Protein AF-A0A2R6C5P1-F1 (afdb_monomer_lite)

Radius of gyration: 20.77 Å; chains: 1; bounding box: 45×16×62 Å

Foldseek 3Di:
DPPVVVVVVVLVVLVVVLVVLVVVLVVLVVVLVVLVVCLVPLLPDQADPPPRHGDDPVNNVVSVVVSVVVNVVSVVSNVVSVVVSVVSVVVD

Structure (mmCIF, N/CA/C/O backbone):
data_AF-A0A2R6C5P1-F1
#
_entry.id   AF-A0A2R6C5P1-F1
#
loop_
_atom_site.group_PDB
_atom_site.id
_atom_site.type_symbol
_atom_site.label_atom_id
_atom_site.label_alt_id
_atom_site.label_comp_id
_atom_site.label_asym_id
_atom_site.label_entity_id
_atom_site.label_seq_id
_atom_site.pdbx_PDB_ins_code
_atom_site.Cartn_x
_atom_site.Cartn_y
_atom_site.Cartn_z
_atom_site.occupancy
_atom_site.B_iso_or_equiv
_atom_site.auth_seq_id
_atom_site.auth_comp_id
_atom_site.auth_asym_id
_atom_site.auth_atom_id
_atom_site.pdbx_PDB_model_num
ATOM 1 N N . MET A 1 1 ? -21.839 -6.325 40.736 1.00 56.31 1 MET A N 1
ATOM 2 C CA . MET A 1 1 ? -20.877 -5.271 40.343 1.00 56.31 1 MET A CA 1
ATOM 3 C C . MET A 1 1 ? -19.914 -5.678 39.213 1.00 56.31 1 MET A C 1
ATOM 5 O O . MET A 1 1 ? -19.150 -4.829 38.796 1.00 56.31 1 MET A O 1
ATOM 9 N N . ASN A 1 2 ? -19.973 -6.894 38.641 1.00 69.81 2 ASN A N 1
ATOM 10 C CA . ASN A 1 2 ? -18.993 -7.348 37.631 1.00 69.81 2 ASN A CA 1
ATOM 11 C C . ASN A 1 2 ? -19.262 -6.907 36.177 1.00 69.81 2 ASN A C 1
ATOM 13 O O . ASN A 1 2 ? -18.333 -6.849 35.381 1.00 69.81 2 ASN A O 1
ATOM 17 N N . ASN A 1 3 ? -20.514 -6.629 35.797 1.00 74.88 3 ASN A N 1
ATOM 18 C CA . ASN A 1 3 ? -20.857 -6.443 34.379 1.00 74.88 3 ASN A CA 1
ATOM 19 C C . ASN A 1 3 ? -20.315 -5.124 33.804 1.00 74.88 3 ASN A C 1
ATOM 21 O O . ASN A 1 3 ? -19.765 -5.112 32.707 1.00 74.88 3 ASN A O 1
ATOM 25 N N . ASP A 1 4 ? -20.387 -4.036 34.574 1.00 84.00 4 ASP A N 1
ATOM 26 C CA . ASP A 1 4 ? -19.894 -2.721 34.144 1.00 84.00 4 ASP A CA 1
ATOM 27 C C . ASP A 1 4 ? -18.376 -2.703 33.932 1.00 84.00 4 ASP A C 1
ATOM 29 O O . ASP A 1 4 ? -17.877 -2.010 33.049 1.00 84.00 4 ASP A O 1
ATOM 33 N N . GLU A 1 5 ? -17.628 -3.474 34.721 1.00 89.12 5 GLU A N 1
ATOM 34 C CA . GLU A 1 5 ? -16.171 -3.557 34.608 1.00 89.12 5 GLU A CA 1
ATOM 35 C C . GLU A 1 5 ? -15.745 -4.387 33.389 1.00 89.12 5 GLU A C 1
ATOM 37 O O . GLU A 1 5 ? -14.843 -3.990 32.650 1.00 89.12 5 GLU A O 1
ATOM 42 N N . HIS A 1 6 ? -16.469 -5.472 33.097 1.00 88.00 6 HIS A N 1
ATOM 43 C CA . HIS A 1 6 ? -16.291 -6.238 31.863 1.00 88.00 6 HIS A CA 1
ATOM 44 C C . HIS A 1 6 ? -16.610 -5.415 30.606 1.00 88.00 6 HIS A C 1
ATOM 46 O O . HIS A 1 6 ? -15.851 -5.467 29.637 1.00 88.00 6 HIS A O 1
ATOM 52 N N . VAL A 1 7 ? -17.693 -4.629 30.621 1.00 90.69 7 VAL A N 1
ATOM 53 C CA . VAL A 1 7 ? -18.065 -3.751 29.497 1.00 90.69 7 VAL A CA 1
ATOM 54 C C . VAL A 1 7 ? -17.021 -2.653 29.288 1.00 90.69 7 VAL A C 1
ATOM 56 O O . VAL A 1 7 ? -16.597 -2.422 28.157 1.00 90.69 7 VAL A O 1
ATOM 59 N N . LYS A 1 8 ? -16.543 -2.016 30.366 1.00 92.19 8 LYS A N 1
ATOM 60 C CA . LYS A 1 8 ? -15.470 -1.010 30.288 1.00 92.19 8 LYS A CA 1
ATOM 61 C C . LYS A 1 8 ? -14.194 -1.583 29.685 1.00 92.19 8 LYS A C 1
ATOM 63 O O . LYS A 1 8 ? -13.655 -0.993 28.754 1.00 92.19 8 LYS A O 1
ATOM 68 N N . LYS A 1 9 ? -13.759 -2.755 30.154 1.00 94.06 9 LYS A N 1
ATOM 69 C CA . LYS A 1 9 ? -12.568 -3.421 29.622 1.00 94.06 9 LYS A CA 1
ATOM 70 C C . LYS A 1 9 ? -12.720 -3.759 28.137 1.00 94.06 9 LYS A C 1
ATOM 72 O O . LYS A 1 9 ? -11.821 -3.477 27.354 1.00 94.06 9 LYS A O 1
ATOM 77 N N . ARG A 1 10 ? -13.878 -4.289 27.725 1.00 93.31 10 ARG A N 1
ATOM 78 C CA . ARG A 1 10 ? -14.147 -4.587 26.308 1.00 93.31 10 ARG A CA 1
ATOM 79 C C . ARG A 1 10 ? -14.090 -3.329 25.436 1.00 93.31 10 ARG A C 1
ATOM 81 O O . ARG A 1 10 ? -13.526 -3.384 24.349 1.00 93.31 10 ARG A O 1
ATOM 88 N N . LEU A 1 11 ? -14.631 -2.204 25.907 1.00 94.25 11 LEU A N 1
ATOM 89 C CA . LEU A 1 11 ? -14.549 -0.923 25.197 1.00 94.25 11 LEU A CA 1
ATOM 90 C C . LEU A 1 11 ? -13.109 -0.404 25.086 1.00 94.25 11 LEU A C 1
ATOM 92 O O . LEU A 1 11 ? -12.733 0.150 24.054 1.00 94.25 11 LEU A O 1
ATOM 96 N N . GLU A 1 12 ? -12.295 -0.566 26.129 1.00 95.19 12 GLU A N 1
ATOM 97 C CA . GLU A 1 12 ? -10.873 -0.205 26.099 1.00 95.19 12 GLU A CA 1
ATOM 98 C C . GLU A 1 12 ? -10.093 -1.057 25.091 1.00 95.19 12 GLU A C 1
ATOM 100 O O . GLU A 1 12 ? -9.341 -0.503 24.284 1.00 95.19 12 GLU A O 1
ATOM 105 N N . ASP A 1 13 ? -10.338 -2.369 25.075 1.00 95.56 13 ASP A N 1
ATOM 106 C CA . ASP A 1 13 ? -9.729 -3.300 24.122 1.00 95.56 13 ASP A CA 1
ATOM 107 C C . ASP A 1 13 ? -10.109 -2.939 22.672 1.00 95.56 13 ASP A C 1
ATOM 109 O O . ASP A 1 13 ? -9.232 -2.809 21.814 1.00 95.56 13 ASP A O 1
ATOM 113 N N . LEU A 1 14 ? -11.397 -2.681 22.401 1.00 95.12 14 LEU A N 1
ATOM 114 C CA . LEU A 1 14 ? -11.884 -2.272 21.074 1.00 95.12 14 LEU A CA 1
ATOM 115 C C . LEU A 1 14 ? -11.254 -0.951 20.607 1.00 95.12 14 LEU A C 1
ATOM 117 O O . LEU A 1 14 ? -10.836 -0.823 19.456 1.00 95.12 14 LEU A O 1
ATOM 121 N N . ARG A 1 15 ? -11.119 0.034 21.504 1.00 95.06 15 ARG A N 1
ATOM 122 C CA . ARG A 1 15 ? -10.455 1.313 21.195 1.00 95.06 15 ARG A CA 1
ATOM 123 C C . ARG A 1 15 ? -8.969 1.136 20.894 1.00 95.06 15 ARG A C 1
ATOM 125 O O . ARG A 1 15 ? -8.440 1.815 20.008 1.00 95.06 15 ARG A O 1
ATOM 132 N N . ALA A 1 16 ? -8.287 0.254 21.622 1.00 96.38 16 ALA A N 1
ATOM 133 C CA . ALA A 1 16 ? -6.885 -0.059 21.370 1.00 96.38 16 ALA A CA 1
ATOM 134 C C . ALA A 1 16 ? -6.706 -0.716 19.993 1.00 96.38 16 ALA A C 1
ATOM 136 O O . ALA A 1 16 ? -5.819 -0.318 19.231 1.00 96.38 16 ALA A O 1
ATOM 137 N N . GLU A 1 17 ? -7.590 -1.651 19.645 1.00 96.50 17 GLU A N 1
ATOM 138 C CA . GLU A 1 17 ? -7.585 -2.316 18.345 1.00 96.50 17 GLU A CA 1
ATOM 139 C C . GLU A 1 17 ? -7.862 -1.332 17.199 1.00 96.50 17 GLU A C 1
ATOM 141 O O . GLU A 1 17 ? -7.119 -1.299 16.216 1.00 96.50 17 GLU A O 1
ATOM 146 N N . LEU A 1 18 ? -8.847 -0.443 17.354 1.00 96.00 18 LEU A N 1
ATOM 147 C CA . LEU A 1 18 ? -9.169 0.596 16.371 1.00 96.00 18 LEU A CA 1
ATOM 148 C C . LEU A 1 18 ? -7.970 1.526 16.121 1.00 96.00 18 LEU A C 1
ATOM 150 O O . LEU A 1 18 ? -7.618 1.811 14.973 1.00 96.00 18 LEU A O 1
ATOM 154 N N . LYS A 1 19 ? -7.264 1.937 17.182 1.00 97.00 19 LYS A N 1
ATOM 155 C CA . LYS A 1 19 ? -6.033 2.739 17.069 1.00 97.00 19 LYS A CA 1
ATOM 156 C C . LYS A 1 19 ? -4.929 1.999 16.308 1.00 97.00 19 LYS A C 1
ATOM 158 O O . LYS A 1 19 ? -4.194 2.616 15.525 1.00 97.00 19 LYS A O 1
ATOM 163 N N . GLN A 1 20 ? -4.789 0.696 16.536 1.00 97.81 20 GLN A N 1
ATOM 164 C CA . GLN A 1 20 ? -3.810 -0.132 15.838 1.00 97.81 20 GLN A CA 1
ATOM 165 C C . GLN A 1 20 ? -4.140 -0.236 14.345 1.00 97.81 20 GLN A C 1
ATOM 167 O O . GLN A 1 20 ? -3.262 0.009 13.516 1.00 97.81 20 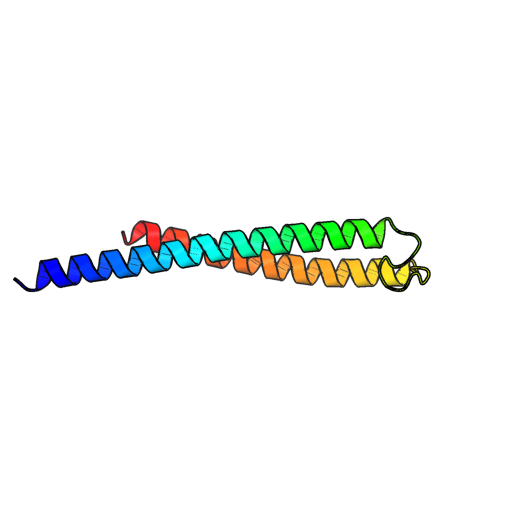GLN A O 1
ATOM 172 N N . VAL A 1 21 ? -5.401 -0.510 14.004 1.00 97.44 21 VAL A N 1
ATOM 173 C CA . VAL A 1 21 ? -5.872 -0.602 12.614 1.00 97.44 21 VAL A CA 1
ATOM 174 C C . VAL A 1 21 ? -5.706 0.733 11.881 1.00 97.44 21 VAL A C 1
ATOM 176 O O . VAL A 1 21 ? -5.135 0.771 10.791 1.00 97.44 21 VAL A O 1
ATOM 179 N N . GLY A 1 22 ? -6.087 1.856 12.497 1.00 97.50 22 GLY A N 1
ATOM 180 C CA . GLY A 1 22 ? -5.880 3.186 11.907 1.00 97.50 22 GLY A CA 1
ATOM 181 C C . GLY A 1 22 ? -4.399 3.497 11.637 1.00 97.50 22 GLY A C 1
ATOM 182 O O . GLY A 1 22 ? -4.033 4.085 10.610 1.00 97.50 22 GLY A O 1
ATOM 183 N N . SER A 1 23 ? -3.513 3.039 12.527 1.00 97.81 23 SER A N 1
ATOM 184 C CA . SER A 1 23 ? -2.062 3.156 12.345 1.00 97.81 23 SER A CA 1
ATOM 185 C C . SER A 1 23 ? -1.554 2.287 11.189 1.00 97.81 23 SER A C 1
ATOM 187 O O . SER A 1 23 ? -0.681 2.718 10.431 1.00 97.81 23 SER A O 1
ATOM 189 N N . GLU A 1 24 ? -2.101 1.083 11.024 1.00 97.81 24 GLU A N 1
ATOM 190 C CA . GLU A 1 24 ? -1.778 0.183 9.913 1.00 97.81 24 GLU A CA 1
ATOM 191 C C . GLU A 1 24 ? -2.198 0.774 8.562 1.00 97.81 24 GLU A C 1
ATOM 193 O O . GLU A 1 24 ? -1.372 0.855 7.652 1.00 97.81 24 GLU A O 1
ATOM 198 N N . ILE A 1 25 ? -3.423 1.294 8.449 1.00 98.06 25 ILE A N 1
ATOM 199 C CA . ILE A 1 25 ? -3.912 1.971 7.234 1.00 98.06 25 ILE A CA 1
ATOM 200 C C . ILE A 1 25 ? -2.980 3.125 6.848 1.00 98.06 25 ILE A C 1
ATOM 202 O O . ILE A 1 25 ? -2.620 3.292 5.679 1.00 98.06 25 ILE A O 1
ATOM 206 N N . THR A 1 26 ? -2.545 3.914 7.832 1.00 98.06 26 THR A N 1
ATOM 207 C CA . THR A 1 26 ? -1.627 5.037 7.603 1.00 98.06 26 THR A CA 1
ATOM 208 C C . THR A 1 26 ? -0.275 4.568 7.058 1.00 98.06 26 THR A C 1
ATOM 210 O O . THR A 1 26 ? 0.252 5.177 6.118 1.00 98.06 26 THR A O 1
ATOM 213 N N . LYS A 1 27 ? 0.276 3.473 7.601 1.00 98.12 27 LYS A N 1
ATOM 214 C CA . LYS A 1 27 ? 1.520 2.855 7.111 1.00 98.12 27 LYS A CA 1
ATOM 215 C C . LYS A 1 27 ? 1.360 2.334 5.684 1.00 98.12 27 LYS A C 1
ATOM 217 O O . LYS A 1 27 ? 2.149 2.708 4.822 1.00 98.12 27 LYS A O 1
ATOM 222 N N . LEU A 1 28 ? 0.293 1.588 5.408 1.00 98.19 28 LEU A N 1
ATOM 223 C CA . LEU A 1 28 ? -0.003 1.053 4.076 1.00 98.19 28 LEU A CA 1
ATOM 224 C C . LEU A 1 28 ? -0.125 2.157 3.020 1.00 98.19 28 LEU A C 1
ATOM 226 O O . LEU A 1 28 ? 0.453 2.063 1.940 1.00 98.19 28 LEU A O 1
ATOM 230 N N . ARG A 1 29 ? -0.814 3.259 3.338 1.00 97.81 29 ARG A N 1
ATOM 231 C CA . ARG A 1 29 ? -0.911 4.418 2.433 1.00 97.81 29 ARG A CA 1
ATOM 232 C C . ARG A 1 29 ? 0.440 5.094 2.201 1.00 97.81 29 ARG A C 1
ATOM 234 O O . ARG A 1 29 ? 0.669 5.660 1.132 1.00 97.81 29 ARG A O 1
ATOM 241 N N . ARG A 1 30 ? 1.337 5.086 3.192 1.00 97.75 30 ARG A N 1
ATOM 242 C CA . ARG A 1 30 ? 2.706 5.593 3.024 1.00 97.75 30 ARG A CA 1
ATOM 243 C C . ARG A 1 30 ? 3.512 4.687 2.096 1.00 97.75 30 ARG A C 1
ATOM 245 O O . ARG A 1 30 ? 4.116 5.221 1.169 1.00 97.75 30 ARG A O 1
ATOM 252 N N . GLU A 1 31 ? 3.467 3.373 2.313 1.00 96.94 31 GLU A N 1
ATOM 253 C CA . GLU A 1 31 ? 4.0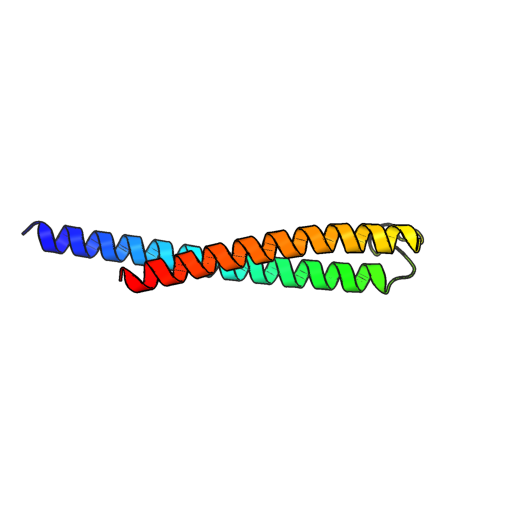95 2.365 1.445 1.00 96.94 31 GLU A CA 1
ATOM 254 C C . GLU A 1 31 ? 3.607 2.521 -0.003 1.00 96.94 31 GLU A C 1
ATOM 256 O O . GLU A 1 31 ? 4.419 2.649 -0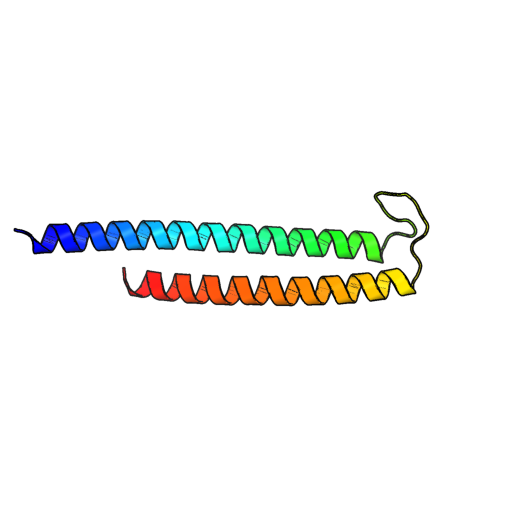.914 1.00 96.94 31 GLU A O 1
ATOM 261 N N . GLN A 1 32 ? 2.292 2.660 -0.214 1.00 97.38 32 GLN A N 1
ATOM 262 C CA . GLN A 1 32 ? 1.704 2.886 -1.539 1.00 97.38 32 GLN A CA 1
ATOM 263 C C . GLN A 1 32 ? 2.302 4.117 -2.243 1.00 97.38 32 GLN A C 1
ATOM 265 O O . GLN A 1 32 ? 2.682 4.058 -3.413 1.00 97.38 32 GLN A O 1
ATOM 270 N N . ARG A 1 33 ? 2.414 5.251 -1.534 1.00 97.25 33 ARG A N 1
ATOM 271 C CA . ARG A 1 33 ? 3.002 6.482 -2.092 1.00 97.25 33 ARG A CA 1
ATOM 272 C C . ARG A 1 33 ? 4.483 6.323 -2.415 1.00 97.25 33 ARG A C 1
ATOM 274 O O . ARG A 1 33 ? 4.960 6.924 -3.371 1.00 97.25 33 ARG A O 1
ATOM 281 N N . GLU A 1 34 ? 5.213 5.572 -1.603 1.00 95.62 34 GLU A N 1
ATOM 282 C CA . GLU A 1 34 ? 6.634 5.312 -1.818 1.00 95.62 34 GLU A CA 1
ATOM 283 C C . GLU A 1 34 ? 6.867 4.421 -3.032 1.00 95.62 34 GLU A C 1
ATOM 285 O O . GLU A 1 34 ? 7.642 4.791 -3.909 1.00 95.62 34 GLU A O 1
ATOM 290 N N . CYS A 1 35 ? 6.102 3.335 -3.156 1.00 94.94 35 CYS A N 1
ATOM 291 C CA . CYS A 1 35 ? 6.093 2.502 -4.351 1.00 94.94 35 CYS A CA 1
ATOM 292 C C . CYS A 1 35 ? 5.804 3.327 -5.611 1.00 94.94 35 CYS A C 1
ATOM 294 O O . CYS A 1 35 ? 6.493 3.174 -6.617 1.00 94.94 35 CYS A O 1
ATOM 296 N N . LYS A 1 36 ? 4.843 4.257 -5.548 1.00 96.25 36 LYS A N 1
ATOM 297 C CA . LYS A 1 36 ? 4.518 5.130 -6.686 1.00 96.25 36 LYS A CA 1
ATOM 298 C C . LYS A 1 36 ? 5.684 6.015 -7.087 1.00 96.25 36 LYS A C 1
ATOM 300 O O . LYS A 1 36 ? 6.060 6.020 -8.251 1.00 96.25 36 LYS A O 1
ATOM 305 N N . ARG A 1 37 ? 6.305 6.689 -6.119 1.00 95.69 37 ARG A N 1
ATOM 306 C CA . ARG A 1 37 ? 7.490 7.511 -6.387 1.00 95.69 37 ARG A CA 1
ATOM 307 C C . ARG A 1 37 ? 8.626 6.693 -6.996 1.00 95.69 37 ARG A C 1
ATOM 309 O O . ARG A 1 37 ? 9.252 7.153 -7.942 1.00 95.69 37 ARG A O 1
ATOM 316 N N . ASN A 1 38 ? 8.876 5.488 -6.487 1.00 93.88 38 ASN A N 1
ATOM 317 C CA . ASN A 1 38 ? 9.942 4.630 -7.006 1.00 93.88 38 ASN A CA 1
ATOM 318 C C . ASN A 1 38 ? 9.673 4.213 -8.459 1.00 93.88 38 ASN A C 1
ATOM 320 O O . ASN A 1 38 ? 10.585 4.248 -9.282 1.00 93.88 38 ASN A O 1
ATOM 324 N N . LEU A 1 39 ? 8.418 3.891 -8.789 1.00 96.25 39 LEU A N 1
ATOM 325 C CA . LEU A 1 39 ? 8.001 3.620 -10.163 1.00 96.25 39 LEU A CA 1
ATOM 326 C C . LEU A 1 39 ? 8.204 4.829 -11.076 1.00 96.25 39 LEU A C 1
ATOM 328 O O . LEU A 1 39 ? 8.838 4.692 -12.121 1.00 96.25 39 LEU A O 1
ATOM 332 N N . ASP A 1 40 ? 7.740 6.005 -10.655 1.00 96.38 40 ASP A N 1
ATOM 333 C CA . ASP A 1 40 ? 7.877 7.240 -11.431 1.00 96.38 40 ASP A CA 1
ATOM 334 C C . ASP A 1 40 ? 9.359 7.552 -11.719 1.00 96.38 40 ASP A C 1
ATOM 336 O O . ASP A 1 40 ? 9.719 7.901 -12.846 1.00 96.38 40 ASP A O 1
ATOM 340 N N . VAL A 1 41 ? 10.245 7.351 -10.735 1.00 95.56 41 VAL A N 1
ATOM 341 C CA . VAL A 1 41 ? 11.699 7.520 -10.894 1.00 95.56 41 VAL A CA 1
ATOM 342 C C . VAL A 1 41 ? 12.271 6.525 -11.902 1.00 95.56 41 VAL A C 1
ATOM 344 O O . VAL A 1 41 ? 12.974 6.936 -12.822 1.00 95.56 41 VAL A O 1
ATOM 347 N N . VAL A 1 42 ? 11.984 5.227 -11.773 1.00 94.88 42 VAL A N 1
ATOM 348 C CA . VAL A 1 42 ? 12.558 4.199 -12.662 1.00 94.88 42 VAL A CA 1
ATOM 349 C C . VAL A 1 42 ? 12.078 4.370 -14.104 1.00 94.88 42 VAL A C 1
ATOM 351 O O . VAL A 1 42 ? 12.878 4.276 -15.037 1.00 94.88 42 VAL A O 1
ATOM 354 N N . VAL A 1 43 ? 10.792 4.660 -14.310 1.00 94.69 43 VAL A N 1
ATOM 355 C CA . VAL A 1 43 ? 10.219 4.802 -15.657 1.00 94.69 43 VAL A CA 1
ATOM 356 C C . VAL A 1 43 ? 10.767 6.047 -16.361 1.00 94.69 43 VAL A C 1
ATOM 358 O O . VAL A 1 43 ? 11.106 5.976 -17.546 1.00 94.69 43 VAL A O 1
ATOM 361 N N . SER A 1 44 ? 10.932 7.160 -15.639 1.00 94.81 44 SER A N 1
ATOM 362 C CA . SER A 1 44 ? 11.433 8.424 -16.202 1.00 94.81 44 SER A CA 1
ATOM 363 C C . SER A 1 44 ? 12.957 8.486 -16.363 1.00 94.81 44 SER A C 1
ATOM 365 O O . SER A 1 44 ? 13.452 9.239 -17.200 1.00 94.81 44 SER A O 1
ATOM 367 N N . SER A 1 45 ? 13.718 7.682 -15.617 1.00 95.25 45 SER A N 1
ATOM 368 C CA . SER A 1 45 ? 15.184 7.754 -15.621 1.00 95.25 45 SER A CA 1
ATOM 369 C C . SER A 1 45 ? 15.813 6.993 -16.788 1.00 95.25 45 SER A C 1
ATOM 371 O O . SER A 1 45 ? 15.384 5.897 -17.141 1.00 95.25 45 SER A O 1
ATOM 373 N N . ALA A 1 46 ? 16.879 7.536 -17.378 1.00 95.31 46 ALA A N 1
ATOM 374 C CA . ALA A 1 46 ? 17.709 6.801 -18.341 1.00 95.31 46 ALA A CA 1
ATOM 375 C C . ALA A 1 46 ? 18.643 5.781 -17.654 1.00 95.31 46 ALA A C 1
ATOM 377 O O . ALA A 1 46 ? 19.010 4.772 -18.252 1.00 95.31 46 ALA A O 1
ATOM 378 N N . TYR A 1 47 ? 18.988 6.028 -16.387 1.00 96.62 47 TYR A N 1
ATOM 379 C CA . TYR A 1 47 ? 19.905 5.221 -15.583 1.00 96.62 47 TYR A CA 1
ATOM 380 C C . TYR A 1 47 ? 19.270 4.839 -14.245 1.00 96.62 47 TYR A C 1
ATOM 382 O O . TYR A 1 47 ? 18.414 5.553 -13.725 1.00 96.62 47 TYR A O 1
ATOM 390 N N . CYS A 1 48 ? 19.701 3.719 -13.672 1.00 93.50 48 CYS A N 1
ATOM 391 C CA . CYS A 1 48 ? 19.271 3.279 -12.355 1.00 93.50 48 CYS A CA 1
ATOM 392 C C . CYS A 1 48 ? 19.740 4.288 -11.292 1.00 93.50 48 CYS A C 1
ATOM 394 O O . CYS A 1 48 ? 20.938 4.573 -11.235 1.00 93.50 48 CYS A O 1
ATOM 396 N N . PRO A 1 49 ? 18.859 4.778 -10.400 1.00 91.50 49 PRO A N 1
ATOM 397 C CA . PRO A 1 49 ? 19.225 5.775 -9.389 1.00 91.50 49 PRO A CA 1
ATOM 398 C C . PRO A 1 49 ? 20.189 5.246 -8.313 1.00 91.50 49 PRO A C 1
ATOM 400 O O . PRO A 1 49 ? 20.685 6.028 -7.510 1.00 91.50 49 PRO A O 1
ATOM 403 N N . VAL A 1 50 ? 20.443 3.932 -8.275 1.00 93.06 50 VAL A N 1
ATOM 404 C CA . VAL A 1 50 ? 21.305 3.287 -7.273 1.00 93.06 50 VAL A CA 1
ATOM 405 C C . VAL A 1 50 ? 22.657 2.897 -7.862 1.00 93.06 50 VAL A C 1
ATOM 407 O O . VAL A 1 50 ? 23.693 3.286 -7.337 1.00 93.06 50 VAL A O 1
ATOM 410 N N . CYS A 1 51 ? 22.663 2.124 -8.951 1.00 95.25 51 CYS A N 1
ATOM 411 C CA . CYS A 1 51 ? 23.898 1.594 -9.537 1.00 95.25 51 CYS A CA 1
ATOM 412 C C . CYS A 1 51 ? 24.385 2.364 -10.772 1.00 95.25 51 CYS A C 1
ATOM 414 O O . CYS A 1 51 ? 25.418 2.004 -11.330 1.00 95.25 51 CYS A O 1
ATOM 416 N N . LEU A 1 52 ? 23.647 3.389 -11.217 1.00 95.56 52 LEU A N 1
ATOM 417 C CA . LEU A 1 52 ? 23.961 4.231 -12.381 1.00 95.56 52 LEU A CA 1
ATOM 418 C C . LEU A 1 52 ? 24.095 3.474 -13.713 1.00 95.56 52 LEU A C 1
ATOM 420 O O . LEU A 1 52 ? 24.566 4.032 -14.701 1.00 95.56 52 LEU A O 1
ATOM 424 N N . GLN A 1 53 ? 23.652 2.218 -13.774 1.00 95.81 53 GLN A N 1
ATOM 425 C CA . GLN A 1 53 ? 23.616 1.460 -15.021 1.00 95.81 53 GLN A CA 1
ATOM 426 C C . GLN A 1 53 ? 22.443 1.909 -15.903 1.00 95.81 53 GLN A C 1
ATOM 428 O O . GLN A 1 53 ? 21.395 2.278 -15.363 1.00 95.81 53 GLN A O 1
ATOM 433 N N . PRO A 1 54 ? 22.579 1.875 -17.242 1.00 97.31 54 PRO A N 1
ATOM 434 C CA . PRO A 1 54 ? 21.480 2.182 -18.150 1.00 97.31 54 PRO A CA 1
ATOM 435 C C . PRO A 1 54 ? 20.261 1.295 -17.881 1.00 97.31 54 PRO A C 1
ATOM 437 O O . PRO A 1 54 ? 20.391 0.083 -17.711 1.00 97.31 54 PRO A O 1
ATOM 440 N N . LEU A 1 55 ? 19.072 1.893 -17.872 1.00 96.56 55 LEU A N 1
ATOM 441 C CA . LEU A 1 55 ? 17.816 1.156 -17.755 1.00 96.56 55 LEU A CA 1
ATOM 442 C C . LEU A 1 55 ? 17.303 0.808 -19.148 1.00 96.56 55 LEU A C 1
ATOM 444 O O . LEU A 1 55 ? 16.931 1.697 -19.918 1.00 96.56 55 LEU A O 1
ATOM 448 N N . SER A 1 56 ? 17.248 -0.487 -19.461 1.00 96.62 56 SER A N 1
ATOM 449 C CA . SER A 1 56 ? 16.610 -0.949 -20.691 1.00 96.62 56 SER A CA 1
ATOM 450 C C . SER A 1 56 ? 15.097 -0.729 -20.633 1.00 96.62 56 SER A C 1
ATOM 452 O O . SER A 1 56 ? 14.484 -0.688 -19.563 1.00 96.62 56 SER A O 1
ATOM 454 N N . LEU A 1 57 ? 14.479 -0.598 -21.807 1.00 96.19 57 LEU A N 1
ATOM 455 C CA . LEU A 1 57 ? 13.026 -0.483 -21.908 1.00 96.19 57 LEU A CA 1
ATOM 456 C C . LEU A 1 57 ? 12.325 -1.745 -21.373 1.00 96.19 57 LEU A C 1
ATOM 458 O O . LEU A 1 57 ? 11.345 -1.636 -20.643 1.00 96.19 57 LEU A O 1
ATOM 462 N N . GLU A 1 58 ? 12.872 -2.923 -21.674 1.00 96.94 58 GLU A N 1
ATOM 463 C CA . GLU A 1 58 ? 12.401 -4.213 -21.155 1.00 96.94 58 GLU A CA 1
ATOM 464 C C . GLU A 1 58 ? 12.401 -4.245 -19.621 1.00 96.94 58 GLU A C 1
ATOM 466 O O . GLU A 1 58 ? 11.376 -4.540 -19.008 1.00 96.94 58 GLU A O 1
ATOM 471 N N . TYR A 1 59 ? 13.498 -3.816 -18.988 1.00 95.62 59 TYR A N 1
ATOM 472 C CA . TYR A 1 59 ? 13.581 -3.747 -17.531 1.00 95.62 59 TYR A CA 1
ATOM 473 C C . TYR A 1 59 ? 12.518 -2.815 -16.938 1.00 95.62 59 TYR A C 1
ATOM 475 O O . TYR A 1 59 ? 11.921 -3.127 -15.908 1.00 95.62 59 TYR A O 1
ATOM 483 N N . LYS A 1 60 ? 12.251 -1.670 -17.578 1.00 95.94 60 LYS A N 1
ATOM 484 C CA . LYS A 1 60 ? 11.213 -0.736 -17.115 1.00 95.94 60 LYS A CA 1
ATOM 485 C C . LYS A 1 60 ? 9.817 -1.355 -17.171 1.00 95.94 60 LYS A C 1
ATOM 487 O O . LYS A 1 60 ? 9.030 -1.115 -16.253 1.00 95.94 60 LYS A O 1
ATOM 492 N N . TYR A 1 61 ? 9.513 -2.152 -18.195 1.00 97.25 61 TYR A N 1
ATOM 493 C CA . TYR A 1 61 ? 8.248 -2.884 -18.270 1.00 97.25 61 TYR A CA 1
ATOM 494 C C . TYR A 1 61 ? 8.149 -3.942 -17.172 1.00 97.25 61 TYR A C 1
ATOM 496 O O . TYR A 1 61 ? 7.193 -3.916 -16.399 1.00 97.25 61 TYR A O 1
ATOM 504 N N . GLU A 1 62 ? 9.174 -4.782 -17.004 1.00 96.81 62 GLU A N 1
ATOM 505 C CA . GLU A 1 62 ? 9.184 -5.780 -15.929 1.00 96.81 62 GLU A CA 1
ATOM 506 C C . GLU A 1 62 ? 9.052 -5.152 -14.539 1.00 96.81 62 GLU A C 1
ATOM 508 O O . GLU A 1 62 ? 8.351 -5.669 -13.665 1.00 96.81 62 GLU A O 1
ATOM 513 N N . TYR A 1 63 ? 9.752 -4.039 -14.307 1.00 95.56 63 TYR A N 1
ATOM 514 C CA . TYR A 1 63 ? 9.664 -3.299 -13.058 1.00 95.56 63 TYR A CA 1
ATOM 515 C C . TYR A 1 63 ? 8.242 -2.773 -12.845 1.00 95.56 63 TYR A C 1
ATOM 517 O O . TYR A 1 63 ? 7.692 -2.927 -11.758 1.00 95.56 63 TYR A O 1
ATOM 525 N N . SER A 1 64 ? 7.617 -2.219 -13.885 1.00 96.50 64 SER A N 1
ATOM 526 C CA . SER A 1 64 ? 6.236 -1.727 -13.827 1.00 96.50 64 SER A CA 1
ATOM 527 C C . SER A 1 64 ? 5.244 -2.835 -13.470 1.00 96.50 64 SER A C 1
ATOM 529 O O . SER A 1 64 ?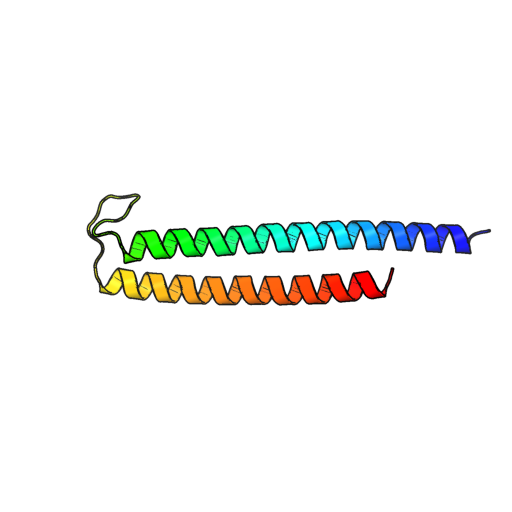 4.399 -2.632 -12.598 1.00 96.50 64 SER A O 1
ATOM 531 N N . ASP A 1 65 ? 5.392 -4.027 -14.049 1.00 97.06 65 ASP A N 1
ATOM 532 C CA . ASP A 1 65 ? 4.534 -5.178 -13.748 1.00 97.06 65 ASP A CA 1
ATOM 533 C C . ASP A 1 65 ? 4.708 -5.672 -12.307 1.00 97.06 65 ASP A C 1
ATOM 535 O O . ASP A 1 65 ? 3.723 -5.918 -11.596 1.00 97.06 65 ASP A O 1
ATOM 539 N N . LYS A 1 66 ? 5.960 -5.755 -11.834 1.00 96.56 66 LYS A N 1
ATOM 540 C CA . LYS A 1 66 ? 6.278 -6.090 -10.435 1.00 96.56 66 LYS A CA 1
ATOM 541 C C . LYS A 1 66 ? 5.660 -5.068 -9.481 1.00 96.56 66 LYS A C 1
ATOM 543 O O . LYS A 1 66 ? 5.021 -5.447 -8.498 1.00 96.56 66 LYS A O 1
ATOM 548 N N . MET A 1 67 ? 5.784 -3.779 -9.793 1.00 96.31 67 MET A N 1
ATOM 549 C CA . MET A 1 67 ? 5.182 -2.713 -8.995 1.00 96.31 67 MET A CA 1
ATOM 550 C C . MET A 1 67 ? 3.657 -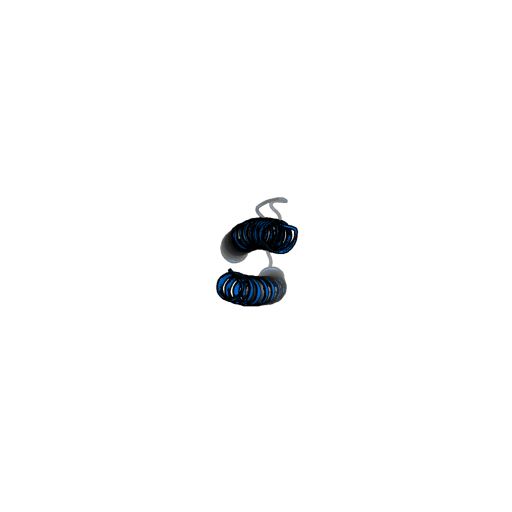2.794 -9.004 1.00 96.31 67 MET A C 1
ATOM 552 O O . MET A 1 67 ? 3.049 -2.668 -7.945 1.00 96.31 67 MET A O 1
ATOM 556 N N . ALA A 1 68 ? 3.025 -3.085 -10.143 1.00 95.62 68 ALA A N 1
ATOM 557 C CA . ALA A 1 68 ? 1.577 -3.264 -10.231 1.00 95.62 68 ALA A CA 1
ATOM 558 C C . ALA A 1 68 ? 1.075 -4.417 -9.343 1.00 95.62 68 ALA A C 1
ATOM 560 O O . ALA A 1 68 ? 0.030 -4.298 -8.701 1.00 95.62 68 ALA A O 1
ATOM 561 N N . ALA A 1 69 ? 1.823 -5.522 -9.255 1.00 96.50 69 ALA A N 1
ATOM 562 C CA . ALA A 1 69 ? 1.507 -6.611 -8.332 1.00 96.50 69 ALA A CA 1
ATOM 563 C C . ALA A 1 69 ? 1.593 -6.169 -6.861 1.00 96.50 69 ALA A C 1
ATOM 565 O O . ALA A 1 69 ? 0.690 -6.470 -6.076 1.00 96.50 69 ALA A O 1
ATOM 566 N N . ILE A 1 70 ? 2.631 -5.406 -6.502 1.00 96.75 70 ILE A N 1
ATOM 567 C CA . ILE A 1 70 ? 2.791 -4.834 -5.157 1.00 96.75 70 ILE A CA 1
ATOM 568 C C . ILE A 1 70 ? 1.638 -3.874 -4.834 1.00 96.75 70 ILE A C 1
ATOM 570 O O . ILE A 1 70 ? 1.047 -3.980 -3.759 1.00 96.75 70 ILE A O 1
ATOM 574 N N . PHE A 1 71 ? 1.264 -2.991 -5.766 1.00 95.88 71 PHE A N 1
ATOM 575 C CA . PHE A 1 71 ? 0.141 -2.064 -5.601 1.00 95.88 71 PHE A CA 1
ATOM 576 C C . PHE A 1 71 ? -1.161 -2.785 -5.283 1.00 95.88 71 PHE A C 1
ATOM 578 O O . PHE A 1 71 ? -1.786 -2.468 -4.274 1.00 95.88 71 PHE A O 1
ATOM 585 N N . ARG A 1 72 ? -1.519 -3.805 -6.071 1.00 96.94 72 ARG A N 1
ATOM 586 C CA . ARG A 1 72 ? -2.719 -4.616 -5.813 1.00 96.94 72 ARG A CA 1
ATOM 587 C C . ARG A 1 72 ? -2.680 -5.270 -4.431 1.00 96.94 72 ARG A C 1
ATOM 589 O O . ARG A 1 72 ? -3.699 -5.339 -3.747 1.00 96.94 72 ARG A O 1
ATOM 596 N N . GLY A 1 73 ? -1.506 -5.733 -3.997 1.00 97.88 73 GLY A N 1
ATOM 597 C CA . GLY A 1 73 ? -1.312 -6.295 -2.659 1.00 97.88 73 GLY A CA 1
ATOM 598 C C . GLY A 1 73 ? -1.543 -5.272 -1.542 1.00 97.88 73 GLY A C 1
ATOM 599 O O . GLY A 1 73 ? -2.238 -5.567 -0.569 1.00 97.88 73 GLY A O 1
ATOM 600 N N . ILE A 1 74 ? -1.000 -4.062 -1.689 1.00 97.62 74 ILE A N 1
ATOM 601 C CA . ILE A 1 74 ? -1.194 -2.967 -0.729 1.00 97.62 74 ILE A CA 1
ATOM 602 C C . ILE A 1 74 ? -2.660 -2.522 -0.705 1.00 97.62 74 ILE A C 1
ATOM 604 O O . ILE A 1 74 ? -3.229 -2.385 0.374 1.00 97.62 74 ILE A O 1
ATOM 608 N N . GLU A 1 75 ? -3.297 -2.356 -1.864 1.00 96.94 75 GLU A N 1
ATOM 609 C CA . GLU A 1 75 ? -4.712 -1.975 -1.973 1.00 96.94 75 GLU A CA 1
ATOM 610 C C . GLU A 1 75 ? -5.627 -2.996 -1.300 1.00 96.94 75 GLU A C 1
ATOM 612 O O . GLU A 1 75 ? -6.499 -2.613 -0.522 1.00 96.94 75 GLU A O 1
ATOM 617 N N . LYS A 1 76 ? -5.370 -4.294 -1.503 1.00 98.25 76 LYS A N 1
ATOM 618 C CA . LYS A 1 76 ? -6.097 -5.360 -0.808 1.00 98.25 76 LYS A CA 1
ATOM 619 C C . LYS A 1 76 ? -5.940 -5.262 0.712 1.00 98.25 76 LYS A C 1
ATOM 621 O O . LYS A 1 76 ? -6.922 -5.391 1.434 1.00 98.25 76 LYS A O 1
ATOM 626 N N . ARG A 1 77 ? -4.722 -5.021 1.211 1.00 98.12 77 ARG A N 1
ATOM 627 C CA . ARG A 1 77 ? -4.465 -4.850 2.655 1.00 98.12 77 ARG A CA 1
ATOM 628 C C . ARG A 1 77 ? -5.159 -3.606 3.211 1.00 98.12 77 ARG A C 1
ATOM 630 O O . ARG A 1 77 ? -5.699 -3.668 4.308 1.00 98.12 77 ARG A O 1
ATOM 637 N N . ILE A 1 78 ? -5.184 -2.503 2.457 1.00 98.06 78 ILE A N 1
ATOM 638 C CA . ILE A 1 78 ? -5.915 -1.286 2.839 1.00 98.06 78 ILE A CA 1
ATOM 639 C C . ILE A 1 78 ? -7.412 -1.577 2.926 1.00 98.06 78 ILE A C 1
ATOM 641 O O . ILE A 1 78 ? -8.020 -1.204 3.922 1.00 98.06 78 ILE A O 1
ATOM 645 N N . ALA A 1 79 ? -7.991 -2.246 1.926 1.00 97.81 79 ALA A N 1
ATOM 646 C CA . ALA A 1 79 ? -9.411 -2.591 1.918 1.00 97.81 79 ALA A CA 1
ATOM 647 C C . ALA A 1 79 ? -9.792 -3.429 3.147 1.00 97.81 79 ALA A C 1
ATOM 649 O O . ALA A 1 79 ? -10.679 -3.036 3.896 1.00 97.81 79 ALA A O 1
ATOM 650 N N . LEU A 1 80 ? -9.038 -4.498 3.427 1.00 98.12 80 LEU A N 1
ATOM 651 C CA . LEU A 1 80 ? -9.257 -5.349 4.602 1.00 98.12 80 LEU A CA 1
ATOM 652 C C . LEU A 1 80 ? -9.126 -4.578 5.924 1.00 98.12 80 LEU A C 1
ATOM 654 O O . LEU A 1 80 ? -9.912 -4.778 6.847 1.00 98.12 80 LEU A O 1
ATOM 658 N N . ALA A 1 81 ? -8.136 -3.689 6.031 1.00 97.50 81 ALA A N 1
ATOM 659 C CA . ALA A 1 81 ? -7.949 -2.882 7.231 1.00 97.50 81 ALA A CA 1
ATOM 660 C C . ALA A 1 81 ? -9.080 -1.854 7.415 1.00 97.50 81 ALA A C 1
ATOM 662 O O . ALA A 1 81 ? -9.513 -1.629 8.540 1.00 97.50 81 ALA A O 1
ATOM 663 N N . VAL A 1 82 ? -9.590 -1.264 6.329 1.00 97.62 82 VAL A N 1
ATOM 664 C CA . VAL A 1 82 ? -10.739 -0.346 6.366 1.00 97.62 82 VAL A CA 1
ATOM 665 C C . VAL A 1 82 ? -12.020 -1.085 6.750 1.00 97.62 82 VAL A C 1
ATOM 667 O O . VAL A 1 82 ? -12.733 -0.617 7.629 1.00 97.62 82 VAL A O 1
ATOM 670 N N . GLU A 1 83 ? -12.282 -2.258 6.170 1.00 97.56 83 GLU A N 1
ATOM 671 C CA . GLU A 1 83 ? -13.419 -3.107 6.556 1.00 97.56 83 GLU A CA 1
ATOM 672 C C . GLU A 1 83 ? -13.367 -3.455 8.048 1.00 97.56 83 GLU A C 1
ATOM 674 O O . GLU A 1 83 ? -14.357 -3.305 8.766 1.00 97.56 83 GLU A O 1
ATOM 679 N N . LYS A 1 84 ? -12.183 -3.842 8.542 1.00 96.62 84 LYS A N 1
ATOM 680 C CA . LYS A 1 84 ? -11.964 -4.110 9.964 1.00 96.62 84 LYS A CA 1
ATOM 681 C C . LYS A 1 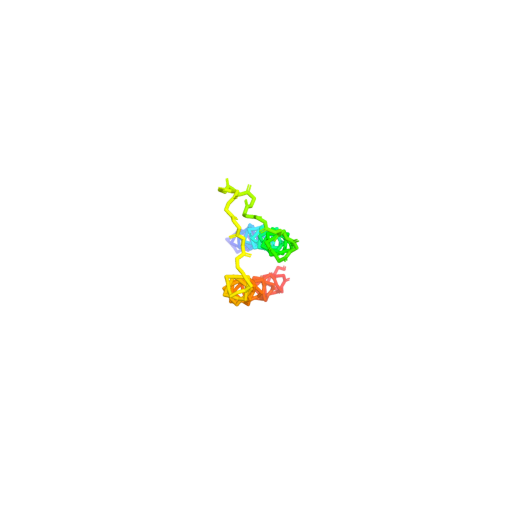84 ? -12.198 -2.869 10.825 1.00 96.62 84 LYS A C 1
ATOM 683 O O . LYS A 1 84 ? -12.833 -2.976 11.869 1.00 96.62 84 LYS A O 1
ATOM 688 N N . GLN A 1 85 ? -11.702 -1.705 10.405 1.00 96.69 85 GLN A N 1
ATOM 689 C CA . GLN A 1 85 ? -11.930 -0.449 11.116 1.00 96.69 85 GLN A CA 1
ATOM 690 C C . GLN A 1 85 ? -13.429 -0.159 11.241 1.00 96.69 85 GLN A C 1
ATOM 692 O O . GLN A 1 85 ? -13.898 0.105 12.343 1.00 96.69 85 GLN A O 1
ATOM 697 N N . THR A 1 86 ? -14.179 -0.266 10.143 1.00 96.12 86 THR A N 1
ATOM 698 C CA . THR A 1 86 ? -15.629 -0.043 10.139 1.00 96.12 86 THR A CA 1
ATOM 699 C C . THR A 1 86 ? -16.365 -1.040 11.034 1.00 96.12 86 THR A C 1
ATOM 701 O O . THR A 1 86 ? -17.274 -0.642 11.753 1.00 96.12 86 THR A O 1
ATOM 704 N N . SER A 1 87 ? -15.959 -2.314 11.047 1.00 96.06 87 SER A N 1
ATOM 705 C CA . SER A 1 87 ? -16.539 -3.315 11.955 1.00 96.06 87 SER A CA 1
ATOM 706 C C . SER A 1 87 ? -16.302 -2.958 13.426 1.00 96.06 87 SER A C 1
ATOM 708 O O . SER A 1 87 ? -17.227 -3.021 14.227 1.00 96.06 87 SER A O 1
ATOM 710 N N . LEU A 1 88 ? -15.086 -2.530 13.784 1.00 94.44 88 LEU A N 1
ATOM 711 C CA . LEU A 1 88 ? -14.759 -2.119 15.155 1.00 94.44 88 LEU A CA 1
ATOM 712 C C . LEU A 1 88 ? -15.507 -0.847 15.570 1.00 94.44 88 LEU A C 1
ATOM 714 O O . LEU A 1 88 ? -15.939 -0.739 16.711 1.00 94.44 88 LEU A O 1
ATOM 718 N N . GLU A 1 89 ? -15.683 0.105 14.652 1.00 93.19 89 GLU A N 1
ATOM 719 C CA . GLU A 1 89 ? -16.472 1.323 14.880 1.00 93.19 89 GLU A CA 1
ATOM 720 C C . GLU A 1 89 ? -17.960 1.029 15.123 1.00 93.19 89 GLU A C 1
ATOM 722 O O . GLU A 1 89 ? -18.615 1.807 15.805 1.00 93.19 89 GLU A O 1
ATOM 727 N N . GLN A 1 90 ? -18.493 -0.081 14.601 1.00 93.62 90 GLN A N 1
ATOM 728 C CA . GLN A 1 90 ? -19.870 -0.525 14.856 1.00 93.62 90 GLN A CA 1
ATOM 729 C C . GLN A 1 90 ? -20.032 -1.267 16.193 1.00 93.62 90 GLN A C 1
ATOM 731 O O . GLN A 1 90 ? -21.148 -1.361 16.702 1.00 93.62 90 GLN A O 1
ATOM 736 N N . GLU A 1 91 ? -18.946 -1.818 16.744 1.00 88.69 91 GLU A N 1
ATOM 737 C CA . GLU A 1 91 ? -18.937 -2.532 18.031 1.00 88.69 91 GLU A CA 1
ATOM 738 C C . GLU A 1 91 ? -18.748 -1.610 19.250 1.00 88.69 91 GLU A C 1
ATOM 740 O O . GLU A 1 91 ? -18.964 -2.052 20.382 1.00 88.69 91 GLU A O 1
ATOM 745 N N . ILE A 1 92 ? -18.318 -0.361 19.033 1.00 87.06 92 ILE A N 1
ATOM 746 C CA . ILE A 1 92 ? -18.094 0.668 20.068 1.00 87.06 92 ILE A CA 1
ATOM 747 C C . ILE A 1 92 ? -19.350 1.515 20.262 1.00 87.06 92 ILE A C 1
ATOM 749 O O . ILE A 1 92 ? -19.688 1.764 21.444 1.00 87.06 92 ILE A O 1
#

Secondary structure (DSSP, 8-state):
--HHHHHHHHHHHHHHHHHHHHHHHHHHHHHHHHHHHHHHHHHH-SB-TTT--B--HHHHHHHHHHHHHHHHHHHHHHHHHHHHHHHHHHH-

pLDDT: mean 94.71, std 5.86, range [56.31, 98.25]

Organism: NCBI:txid1978158

Sequence (92 aa):
MNNDEHVKKRLEDLRAELKQVGSEITKLRREQRECKRNLDVVVSSAYCPVCLQPLSLEYKYEYSDKMAAIFRGIEKRIALAVEKQTSLEQEI